Protein AF-A0A1T1AVW7-F1 (afdb_monomer_lite)

Secondary structure (DSSP, 8-state):
-HHHHHHHHHHHHHHHHHHHHHHHS---S-HHHHHHHHHHHHHHHHHHHHHHHHHT-HHHHHHHHHHHHHHHHHHHHHGGG-HHHHHHHHHHHHHHHHHHHHHHHHH---HHHHHHHHHHHHHHT--------

Organism: Rhodoferax fermentans (NCBI:txid28066)

InterPro domains:
  IPR020206 Uncharacterised protein family, VP2110 [PF10952] (5-125)

Foldseek 3Di:
DVVLVVVLVVLLVVLVVVLVCCVVDDDDDCLVPLLVSLVVNLVSLVVVLVVCVVVVVLLVNLLSLLVNLVSLLVQCVPCPPPPSNNVSSVVSNVVSLVVLVVSCVPPNDDPSSVVSNVSVVVSVPPPPPDDDD

pLDDT: mean 83.64, std 16.18, range [38.03, 97.25]

Radius of gyration: 15.59 Å; chains: 1; bounding box: 30×38×43 Å

Structure (mmCIF, N/CA/C/O backbone):
data_AF-A0A1T1AVW7-F1
#
_entry.id   AF-A0A1T1AVW7-F1
#
loop_
_atom_site.group_PDB
_atom_site.id
_atom_site.type_symbol
_atom_site.label_atom_id
_atom_site.label_alt_id
_atom_site.label_comp_id
_atom_site.label_asym_id
_atom_site.label_entity_id
_atom_site.label_seq_id
_atom_site.pdbx_PDB_ins_code
_atom_site.Cartn_x
_atom_site.Cartn_y
_atom_site.Cartn_z
_atom_site.occupancy
_atom_site.B_iso_or_equiv
_atom_site.auth_seq_id
_atom_site.auth_comp_id
_atom_site.auth_asym_id
_atom_site.auth_atom_id
_atom_site.pdbx_PDB_model_num
ATOM 1 N N . MET A 1 1 ? -9.276 15.306 3.696 1.00 61.12 1 MET A N 1
ATOM 2 C CA . MET A 1 1 ? -9.347 13.920 3.177 1.00 61.12 1 MET A CA 1
ATOM 3 C C . MET A 1 1 ? -9.402 13.835 1.647 1.00 61.12 1 MET A C 1
ATOM 5 O O . MET A 1 1 ? -8.569 13.133 1.092 1.00 61.12 1 MET A O 1
ATOM 9 N N . ALA A 1 2 ? -10.314 14.533 0.948 1.00 66.44 2 ALA A N 1
ATOM 10 C CA . ALA A 1 2 ? -10.450 14.419 -0.519 1.00 66.44 2 ALA A CA 1
ATOM 11 C C . ALA A 1 2 ? -9.166 14.770 -1.306 1.00 66.44 2 ALA A C 1
ATOM 13 O O . ALA A 1 2 ? -8.813 14.072 -2.256 1.00 66.44 2 ALA A O 1
ATOM 14 N N . ASP A 1 3 ? -8.434 15.796 -0.868 1.00 77.25 3 ASP A N 1
ATOM 15 C CA . ASP A 1 3 ? -7.221 16.250 -1.560 1.00 77.25 3 ASP A CA 1
ATOM 16 C C . ASP A 1 3 ? -6.092 15.202 -1.505 1.00 77.25 3 ASP A C 1
ATOM 18 O O . ASP A 1 3 ? -5.473 14.900 -2.524 1.00 77.25 3 ASP A O 1
ATOM 22 N N . SER A 1 4 ? -5.896 14.544 -0.356 1.00 78.75 4 SER A N 1
ATOM 23 C CA . SER A 1 4 ? -4.845 13.533 -0.152 1.00 78.75 4 SER A CA 1
ATOM 24 C C . SER A 1 4 ? -5.055 12.270 -0.999 1.00 78.75 4 SER A C 1
ATOM 26 O O . SER A 1 4 ? -4.104 11.719 -1.554 1.00 78.75 4 SER A O 1
ATOM 28 N N . GLN A 1 5 ? -6.306 11.826 -1.160 1.00 80.75 5 GLN A N 1
ATOM 29 C CA . GLN A 1 5 ? -6.638 10.696 -2.040 1.00 80.75 5 GLN A CA 1
ATOM 30 C C . GLN A 1 5 ? -6.403 11.036 -3.523 1.00 80.75 5 GLN A C 1
ATOM 32 O O . GLN A 1 5 ? -5.954 10.186 -4.306 1.00 80.75 5 GLN A O 1
ATOM 37 N N . GLY A 1 6 ? -6.668 12.288 -3.913 1.00 83.75 6 GLY A N 1
ATOM 38 C CA . GLY A 1 6 ? -6.378 12.801 -5.251 1.00 83.75 6 GLY A CA 1
ATOM 39 C C . GLY A 1 6 ? -4.878 12.815 -5.559 1.00 83.75 6 GLY A C 1
ATOM 40 O O . GLY A 1 6 ? -4.459 12.348 -6.624 1.00 83.75 6 GLY A O 1
ATOM 41 N N . GLU A 1 7 ? -4.062 13.278 -4.613 1.00 86.06 7 GLU A N 1
ATOM 42 C CA . GLU A 1 7 ? -2.599 13.297 -4.733 1.00 86.06 7 GLU A CA 1
ATOM 43 C C . GLU A 1 7 ? -2.001 11.893 -4.861 1.00 86.06 7 GLU A C 1
ATOM 45 O O . GLU A 1 7 ? -1.186 11.652 -5.757 1.00 86.06 7 GLU A O 1
ATOM 50 N N . ILE A 1 8 ? -2.467 10.948 -4.042 1.00 89.50 8 ILE A N 1
ATOM 51 C CA . ILE A 1 8 ? -2.075 9.534 -4.105 1.00 89.50 8 ILE A CA 1
ATOM 52 C C . ILE A 1 8 ? -2.396 8.923 -5.474 1.00 89.50 8 ILE A C 1
ATOM 54 O O . ILE A 1 8 ? -1.555 8.255 -6.088 1.00 89.50 8 ILE A O 1
ATOM 58 N N . SER A 1 9 ? -3.606 9.168 -5.981 1.00 87.50 9 SER A N 1
ATOM 59 C CA . SER A 1 9 ? -4.040 8.659 -7.286 1.00 87.50 9 SER A CA 1
ATOM 60 C C . SER A 1 9 ? -3.183 9.222 -8.422 1.00 87.50 9 SER A C 1
ATOM 62 O O . SER A 1 9 ? -2.832 8.509 -9.370 1.00 87.50 9 SER A O 1
ATOM 64 N N . LEU A 1 10 ? -2.812 10.501 -8.324 1.00 88.06 10 LEU A N 1
ATOM 65 C CA . LEU A 1 10 ? -1.929 11.157 -9.280 1.00 88.06 10 LEU A CA 1
ATOM 66 C C . LEU A 1 10 ? -0.505 10.596 -9.218 1.00 88.06 10 LEU A C 1
ATOM 68 O O . LEU A 1 10 ? 0.074 10.321 -10.271 1.00 88.06 10 LEU A O 1
ATOM 72 N N . ALA A 1 11 ? 0.058 10.401 -8.026 1.00 87.81 11 ALA A N 1
ATOM 73 C CA . ALA A 1 11 ? 1.392 9.831 -7.874 1.00 87.81 11 ALA A CA 1
ATOM 74 C C . ALA A 1 11 ? 1.466 8.396 -8.394 1.00 87.81 11 ALA A C 1
ATOM 76 O O . ALA A 1 11 ? 2.404 8.067 -9.121 1.00 87.81 11 ALA A O 1
ATOM 77 N N . PHE A 1 12 ? 0.446 7.574 -8.128 1.00 87.19 12 PHE A N 1
ATOM 78 C CA . PHE A 1 12 ? 0.390 6.220 -8.675 1.00 87.19 12 PHE A CA 1
ATOM 79 C C . PHE A 1 12 ? 0.405 6.256 -10.204 1.00 87.19 12 PHE A C 1
ATOM 81 O O . PHE A 1 12 ? 1.217 5.585 -10.839 1.00 87.19 12 PHE A O 1
ATOM 88 N N . ARG A 1 13 ? -0.438 7.108 -10.803 1.00 88.75 13 ARG A N 1
ATOM 89 C CA . ARG A 1 13 ? -0.488 7.275 -12.259 1.00 88.75 13 ARG A CA 1
ATOM 90 C C . ARG A 1 13 ? 0.850 7.746 -12.823 1.00 88.75 13 ARG A C 1
ATOM 92 O O . ARG A 1 13 ? 1.270 7.236 -13.856 1.00 88.75 13 ARG A O 1
ATOM 99 N N . ARG A 1 14 ? 1.532 8.686 -12.160 1.00 87.69 14 ARG A N 1
ATOM 100 C CA . ARG A 1 14 ? 2.864 9.157 -12.573 1.00 87.69 14 ARG A CA 1
ATOM 101 C C . ARG A 1 14 ? 3.878 8.018 -12.578 1.00 87.69 14 ARG A C 1
ATOM 103 O O . ARG A 1 14 ? 4.560 7.848 -13.584 1.00 87.69 14 ARG A O 1
ATOM 110 N N . CYS A 1 15 ? 3.928 7.210 -11.520 1.00 86.31 15 CYS A N 1
ATOM 111 C CA . CYS A 1 15 ? 4.861 6.086 -11.460 1.00 86.31 15 CYS A CA 1
ATOM 112 C C . CYS A 1 15 ? 4.526 5.000 -12.468 1.00 86.31 15 CYS A C 1
ATOM 114 O O . CYS A 1 15 ? 5.418 4.517 -13.155 1.00 86.31 15 CYS A O 1
ATOM 116 N N . HIS A 1 16 ? 3.248 4.682 -12.639 1.00 87.06 16 HIS A N 1
ATOM 117 C CA . HIS A 1 16 ? 2.819 3.713 -13.636 1.00 87.06 16 HIS A CA 1
ATOM 118 C C . HIS A 1 16 ? 3.157 4.168 -15.067 1.00 87.06 16 HIS A C 1
ATOM 120 O O . HIS A 1 16 ? 3.689 3.393 -15.855 1.00 87.06 16 HIS A O 1
ATOM 126 N N . MET A 1 17 ? 2.936 5.442 -15.404 1.00 85.56 17 MET A N 1
ATOM 127 C CA . MET A 1 17 ? 3.312 5.995 -16.713 1.00 85.56 17 MET A CA 1
ATOM 128 C C . MET A 1 17 ? 4.836 6.047 -16.916 1.00 85.56 17 MET A C 1
ATOM 130 O O . MET A 1 17 ? 5.330 5.737 -18.003 1.00 85.56 17 MET A O 1
ATOM 134 N N . ALA A 1 18 ? 5.600 6.421 -15.886 1.00 84.88 18 ALA A N 1
ATOM 135 C CA . ALA A 1 18 ? 7.063 6.415 -15.940 1.00 84.88 18 ALA A CA 1
ATOM 136 C C . ALA A 1 18 ? 7.607 4.991 -16.144 1.00 84.88 18 ALA A C 1
ATOM 138 O O . ALA A 1 18 ? 8.516 4.776 -16.944 1.00 84.88 18 ALA A O 1
ATOM 139 N N . TRP A 1 19 ? 6.989 4.006 -15.495 1.00 82.00 19 TRP A N 1
ATOM 140 C CA . TRP A 1 19 ? 7.289 2.594 -15.685 1.00 82.00 19 TRP A CA 1
ATOM 141 C C . TRP A 1 19 ? 6.958 2.128 -17.113 1.00 82.00 19 TRP A C 1
ATOM 143 O O . TRP A 1 19 ? 7.827 1.574 -17.790 1.00 82.00 19 TRP A O 1
ATOM 153 N N . GLN A 1 20 ? 5.766 2.440 -17.635 1.00 82.00 20 GLN A N 1
ATOM 154 C CA . GLN A 1 20 ? 5.381 2.097 -19.011 1.00 82.00 20 GLN A CA 1
ATOM 155 C C . GLN A 1 20 ? 6.319 2.713 -20.057 1.00 82.00 20 GLN A C 1
ATOM 157 O O . GLN A 1 20 ? 6.724 2.034 -20.999 1.00 82.00 20 GLN A O 1
ATOM 162 N N . THR A 1 21 ? 6.707 3.981 -19.899 1.00 77.56 21 THR A N 1
ATOM 163 C CA . THR A 1 21 ? 7.647 4.633 -20.828 1.00 77.56 21 THR A CA 1
ATOM 164 C C . THR A 1 21 ? 9.053 4.040 -20.733 1.00 77.56 21 THR A C 1
ATOM 166 O O . THR A 1 21 ? 9.701 3.862 -21.765 1.00 77.56 21 THR A O 1
ATOM 169 N N . ALA A 1 22 ? 9.506 3.653 -19.535 1.00 73.81 22 ALA A N 1
ATOM 170 C CA . ALA A 1 22 ? 10.763 2.932 -19.355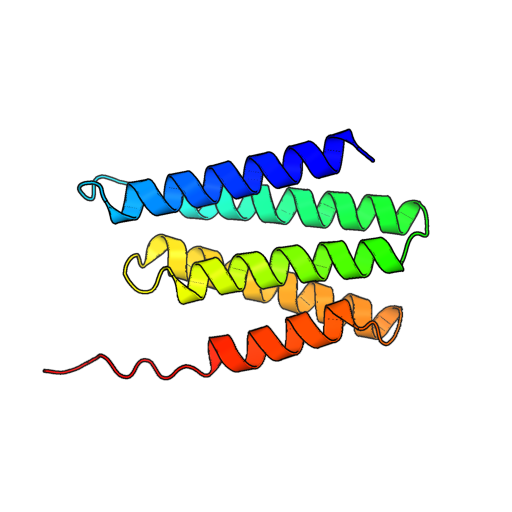 1.00 73.81 22 ALA A CA 1
ATOM 171 C C . ALA A 1 22 ? 10.766 1.556 -20.048 1.00 73.81 22 ALA A C 1
ATOM 173 O O . ALA A 1 22 ? 11.802 1.152 -20.572 1.00 73.81 22 ALA A O 1
ATOM 174 N N . HIS A 1 23 ? 9.617 0.879 -20.124 1.00 69.88 23 HIS A N 1
ATOM 175 C CA . HIS A 1 23 ? 9.485 -0.420 -20.796 1.00 69.88 23 HIS A CA 1
ATOM 176 C C . HIS A 1 23 ? 9.470 -0.322 -22.329 1.00 69.88 23 HIS A C 1
ATOM 178 O O . HIS A 1 23 ? 9.869 -1.268 -23.003 1.00 69.88 23 HIS A O 1
ATOM 184 N N . HIS A 1 24 ? 9.042 0.813 -22.892 1.00 64.56 24 HIS A N 1
ATOM 185 C CA . HIS A 1 24 ? 8.870 0.982 -24.344 1.00 64.56 24 HIS A CA 1
ATOM 186 C C . HIS A 1 24 ? 9.929 1.888 -25.004 1.00 64.56 24 HIS A C 1
ATOM 188 O O . HIS A 1 24 ? 9.916 2.044 -26.225 1.00 64.56 24 HIS A O 1
ATOM 194 N N . GLY A 1 25 ? 10.834 2.507 -24.233 1.00 56.81 25 GLY A N 1
ATOM 195 C CA . GLY A 1 25 ? 11.805 3.492 -24.727 1.00 56.81 25 GLY A CA 1
ATOM 196 C C . GLY A 1 25 ? 13.276 3.074 -24.559 1.00 56.81 25 GLY A C 1
ATOM 197 O O . GLY A 1 25 ? 13.609 2.391 -23.587 1.00 56.81 25 GLY A O 1
ATOM 198 N N . PRO A 1 26 ? 14.188 3.521 -25.452 1.00 52.78 26 PRO A N 1
ATOM 199 C CA . PRO A 1 26 ? 15.607 3.176 -25.381 1.00 52.78 26 PRO A CA 1
ATOM 200 C C . PRO A 1 26 ? 16.225 3.568 -24.029 1.00 52.78 26 PRO A C 1
ATOM 202 O O . PRO A 1 26 ? 15.943 4.626 -23.458 1.00 52.78 26 PRO A O 1
ATOM 205 N N . SER A 1 27 ? 17.032 2.656 -23.492 1.00 54.75 27 SER A N 1
ATOM 206 C CA . SER A 1 27 ? 17.607 2.679 -22.146 1.00 54.75 27 SER A CA 1
ATOM 207 C C . SER A 1 27 ? 18.691 3.751 -22.003 1.00 54.75 27 SER A C 1
ATOM 209 O O . SER A 1 27 ? 19.878 3.464 -22.124 1.00 54.75 27 SER A O 1
ATOM 211 N N . ALA A 1 28 ? 18.310 4.999 -21.741 1.00 44.09 28 ALA A N 1
ATOM 212 C CA . ALA A 1 28 ? 19.254 6.048 -21.366 1.00 44.09 28 ALA A CA 1
ATOM 213 C C . ALA A 1 28 ? 18.901 6.592 -19.972 1.00 44.09 28 ALA A C 1
ATOM 215 O O . ALA A 1 28 ? 17.925 7.316 -19.819 1.00 44.09 28 ALA A O 1
ATOM 216 N N . HIS A 1 29 ? 19.705 6.191 -18.976 1.00 48.34 29 HIS A N 1
ATOM 217 C CA . HIS A 1 29 ? 19.840 6.766 -17.623 1.00 48.34 29 HIS A CA 1
ATOM 218 C C . HIS A 1 29 ? 18.534 6.970 -16.827 1.00 48.34 29 HIS A C 1
ATOM 220 O O . HIS A 1 29 ? 17.980 8.065 -16.801 1.00 48.34 29 HIS A O 1
ATOM 226 N N . ARG A 1 30 ? 18.059 5.923 -16.130 1.00 53.94 30 ARG A N 1
ATOM 227 C CA . ARG A 1 30 ? 16.800 5.953 -15.350 1.00 53.94 30 ARG A CA 1
ATOM 228 C C . ARG A 1 30 ? 16.891 5.422 -13.909 1.00 53.94 30 ARG A C 1
ATOM 230 O O . ARG A 1 30 ? 15.855 5.178 -13.301 1.00 53.94 30 ARG A O 1
ATOM 237 N N . THR A 1 31 ? 18.085 5.296 -13.333 1.00 51.41 31 THR A N 1
ATOM 238 C CA . THR A 1 31 ? 18.257 4.716 -11.988 1.00 51.41 31 THR A CA 1
ATOM 239 C C . THR A 1 31 ? 17.617 5.554 -10.873 1.00 51.41 31 THR A C 1
ATOM 241 O O . THR A 1 31 ? 17.007 4.983 -9.977 1.00 51.41 31 THR A O 1
ATOM 244 N N . SER A 1 32 ? 17.693 6.893 -10.920 1.00 62.34 32 SER A N 1
ATOM 245 C CA . SER A 1 32 ? 17.123 7.744 -9.854 1.00 62.34 32 SER A CA 1
ATOM 246 C C . SER A 1 32 ? 15.598 7.889 -9.937 1.00 62.34 32 SER A C 1
ATOM 248 O O . SER A 1 32 ? 14.926 7.993 -8.918 1.00 62.34 32 SER A O 1
ATOM 250 N N . GLY A 1 33 ? 15.020 7.827 -11.141 1.00 81.62 33 GLY A N 1
ATOM 251 C CA . GLY A 1 33 ? 13.592 8.095 -11.335 1.00 81.62 33 GLY A CA 1
ATOM 252 C C . GLY A 1 33 ? 12.664 7.012 -10.778 1.00 81.62 33 GLY A C 1
ATOM 253 O O . GLY A 1 33 ? 11.576 7.331 -10.303 1.00 81.62 33 GLY A O 1
ATOM 254 N N . ALA A 1 34 ? 13.072 5.738 -10.826 1.00 86.81 34 ALA A N 1
ATOM 255 C CA . ALA A 1 34 ? 12.251 4.632 -10.325 1.00 86.81 34 ALA A CA 1
ATOM 256 C C . ALA A 1 34 ? 12.129 4.665 -8.794 1.00 86.81 34 ALA A C 1
ATOM 258 O O . ALA A 1 34 ? 11.021 4.593 -8.258 1.00 86.81 34 ALA A O 1
ATOM 259 N N . GLU A 1 35 ? 13.262 4.821 -8.101 1.00 89.69 35 GLU A N 1
ATOM 260 C CA . GLU A 1 35 ? 13.299 4.957 -6.644 1.00 89.69 35 GLU A CA 1
ATOM 261 C C . GLU A 1 35 ? 12.531 6.200 -6.195 1.00 89.69 35 GLU A C 1
ATOM 263 O O . GLU A 1 35 ? 11.601 6.074 -5.405 1.00 89.69 35 GLU A O 1
ATOM 268 N N . GLU A 1 36 ? 12.854 7.381 -6.731 1.00 90.19 36 GLU A N 1
ATOM 269 C CA . GLU A 1 36 ? 12.204 8.638 -6.337 1.00 90.19 36 GLU A CA 1
ATOM 270 C C . GLU A 1 36 ? 10.685 8.582 -6.537 1.00 90.19 36 GLU A C 1
ATOM 272 O O . GLU A 1 36 ? 9.923 9.042 -5.680 1.00 90.19 36 GLU A O 1
ATOM 277 N N . CYS A 1 37 ? 10.220 7.977 -7.636 1.00 91.25 37 CYS A N 1
ATOM 278 C CA . CYS A 1 37 ? 8.789 7.865 -7.888 1.00 91.25 37 CYS A CA 1
ATOM 279 C C . CYS A 1 37 ? 8.101 6.953 -6.870 1.00 91.25 37 CYS A C 1
ATOM 281 O O . CYS A 1 37 ? 7.107 7.351 -6.252 1.00 91.25 37 CYS A O 1
ATOM 283 N N . LEU A 1 38 ? 8.626 5.740 -6.673 1.00 93.06 38 LEU A N 1
ATOM 284 C CA . LEU A 1 38 ? 8.036 4.792 -5.729 1.00 93.06 38 LEU A CA 1
ATOM 285 C C . LEU A 1 38 ? 8.153 5.287 -4.284 1.00 93.06 38 LEU A C 1
ATOM 287 O O . LEU A 1 38 ? 7.202 5.127 -3.519 1.00 93.06 38 LEU A O 1
ATOM 291 N N . ALA A 1 39 ? 9.245 5.960 -3.926 1.00 94.25 39 ALA A N 1
ATOM 292 C CA . ALA A 1 39 ? 9.414 6.590 -2.624 1.00 94.25 39 ALA A CA 1
ATOM 293 C C . ALA A 1 39 ? 8.356 7.671 -2.382 1.00 94.25 39 ALA A C 1
ATOM 295 O O . ALA A 1 39 ? 7.702 7.650 -1.339 1.00 94.25 39 ALA A O 1
ATOM 296 N N . ASN A 1 40 ? 8.123 8.565 -3.351 1.00 93.69 40 ASN A N 1
ATOM 297 C CA . ASN A 1 40 ? 7.077 9.582 -3.239 1.00 93.69 40 ASN A CA 1
ATOM 298 C C . ASN A 1 40 ? 5.685 8.949 -3.091 1.00 93.69 40 ASN A C 1
ATOM 300 O O . ASN A 1 40 ? 4.915 9.340 -2.215 1.00 93.69 40 ASN A O 1
ATOM 304 N N . LEU A 1 41 ? 5.377 7.938 -3.909 1.00 94.62 41 LEU A N 1
ATOM 305 C CA . LEU A 1 41 ? 4.106 7.219 -3.847 1.00 94.62 41 LEU A CA 1
ATOM 306 C C . LEU A 1 41 ? 3.875 6.572 -2.473 1.00 94.62 41 LEU A C 1
ATOM 308 O O . LEU A 1 41 ? 2.793 6.702 -1.899 1.00 94.62 41 LEU A O 1
ATOM 312 N N . VAL A 1 42 ? 4.883 5.869 -1.954 1.00 96.50 42 VAL A N 1
ATOM 313 C CA . VAL A 1 42 ? 4.814 5.198 -0.651 1.00 96.50 42 VAL A CA 1
ATOM 314 C C . VAL A 1 42 ? 4.670 6.214 0.468 1.00 96.50 42 VAL A C 1
ATOM 316 O O . VAL A 1 42 ? 3.800 6.051 1.319 1.00 96.50 42 VAL A O 1
ATOM 319 N N . ASN A 1 43 ? 5.474 7.276 0.444 1.00 95.69 43 ASN A N 1
ATOM 320 C CA . ASN A 1 43 ? 5.435 8.312 1.465 1.00 95.69 43 ASN A CA 1
ATOM 321 C C . ASN A 1 43 ? 4.049 8.965 1.556 1.00 95.69 43 ASN A C 1
ATOM 323 O O . ASN A 1 43 ? 3.534 9.124 2.654 1.00 95.69 43 ASN A O 1
ATOM 327 N N . GLN A 1 44 ? 3.401 9.254 0.424 1.00 94.62 44 GLN A N 1
ATOM 328 C CA . GLN A 1 44 ? 2.048 9.820 0.429 1.00 94.62 44 GLN A CA 1
ATOM 329 C C . GLN A 1 44 ? 0.998 8.881 1.044 1.00 94.62 44 GLN A C 1
ATOM 331 O O . GLN A 1 44 ? 0.123 9.347 1.769 1.00 94.62 44 GLN A O 1
ATOM 336 N N . HIS A 1 45 ? 1.085 7.566 0.807 1.00 96.38 45 HIS A N 1
ATOM 337 C CA . HIS A 1 45 ? 0.166 6.613 1.446 1.00 96.38 45 HIS A CA 1
ATOM 338 C C . HIS A 1 45 ? 0.431 6.479 2.946 1.00 96.38 45 HIS A C 1
ATOM 340 O O . HIS A 1 45 ? -0.521 6.406 3.716 1.00 96.38 45 HIS A O 1
ATOM 346 N N . LEU A 1 46 ? 1.699 6.465 3.371 1.00 95.62 46 LEU A N 1
ATOM 347 C CA . LEU A 1 46 ? 2.040 6.407 4.795 1.00 95.62 46 LEU A CA 1
ATOM 348 C C . LEU A 1 46 ? 1.598 7.682 5.525 1.00 95.62 46 LEU A C 1
ATOM 350 O O . LEU A 1 46 ? 0.985 7.589 6.578 1.00 95.62 46 LEU A O 1
ATOM 354 N N . GLN A 1 47 ? 1.799 8.855 4.921 1.00 95.81 47 GLN A N 1
ATOM 355 C CA . GLN A 1 47 ? 1.315 10.125 5.469 1.00 95.81 47 GLN A CA 1
ATOM 356 C C . GLN A 1 47 ? -0.213 10.171 5.581 1.00 95.81 47 GLN A C 1
ATOM 358 O O . GLN A 1 47 ? -0.738 10.669 6.575 1.00 95.81 47 GLN A O 1
ATOM 363 N N . LEU A 1 48 ? -0.939 9.648 4.585 1.00 95.75 48 LEU A N 1
ATOM 364 C CA . LEU A 1 48 ? -2.394 9.537 4.682 1.00 95.75 48 LEU A CA 1
ATOM 365 C C . LEU A 1 48 ? -2.805 8.557 5.789 1.00 95.75 48 LEU A C 1
ATOM 367 O O . LEU A 1 48 ? -3.710 8.868 6.555 1.00 95.75 48 LEU A O 1
ATOM 371 N N . ALA A 1 49 ? -2.141 7.405 5.904 1.00 95.69 49 ALA A N 1
ATOM 372 C CA . ALA A 1 49 ? -2.411 6.447 6.972 1.00 95.69 49 ALA A CA 1
ATOM 373 C C . ALA A 1 49 ? -2.175 7.062 8.364 1.00 95.69 49 ALA A C 1
ATOM 375 O O . ALA A 1 49 ? -3.010 6.888 9.246 1.00 95.69 49 ALA A O 1
ATOM 376 N N . ASP A 1 50 ? -1.107 7.841 8.548 1.00 95.56 50 ASP A N 1
ATOM 377 C CA . ASP A 1 50 ? -0.838 8.543 9.809 1.00 95.56 50 ASP A CA 1
ATOM 378 C C . ASP A 1 50 ? -1.929 9.579 10.138 1.00 95.56 50 ASP A C 1
ATOM 380 O O . ASP A 1 50 ? -2.354 9.695 11.290 1.00 95.56 50 ASP A O 1
ATOM 384 N N . LEU A 1 51 ? -2.423 10.313 9.131 1.00 95.44 51 LEU A N 1
ATOM 385 C CA . LEU A 1 51 ? -3.527 11.263 9.305 1.00 95.44 51 LEU A CA 1
ATOM 386 C C . LEU A 1 51 ? -4.823 10.552 9.719 1.00 95.44 51 LEU A C 1
ATOM 388 O O . LEU A 1 51 ? -5.467 10.965 10.679 1.00 95.44 51 LEU A O 1
ATOM 392 N N . LEU A 1 52 ? -5.176 9.465 9.030 1.00 95.50 52 LEU A N 1
ATOM 393 C CA . LEU A 1 52 ? -6.366 8.663 9.330 1.00 95.50 52 LEU A CA 1
ATOM 394 C C . LEU A 1 52 ? -6.289 8.035 10.723 1.00 95.50 52 LEU A C 1
ATOM 396 O O . LEU A 1 52 ? -7.283 7.994 11.445 1.00 95.50 52 LEU A O 1
ATOM 400 N N . TYR A 1 53 ? -5.094 7.604 11.130 1.00 94.25 53 TYR A N 1
ATOM 401 C CA . TYR A 1 53 ? -4.852 7.101 12.476 1.00 94.25 53 TYR A CA 1
ATOM 402 C C . TYR A 1 53 ? -5.090 8.191 13.527 1.00 94.25 53 TYR A C 1
ATOM 404 O O . TYR A 1 53 ? -5.751 7.944 14.535 1.00 94.25 53 TYR A O 1
ATOM 412 N N . ALA A 1 54 ? -4.613 9.416 13.282 1.00 95.12 54 ALA A N 1
ATOM 413 C CA . ALA A 1 54 ? -4.863 10.555 14.166 1.00 95.12 54 ALA A CA 1
ATOM 414 C C . ALA A 1 54 ? -6.354 10.944 14.237 1.00 95.12 54 ALA A C 1
ATOM 416 O O . ALA A 1 54 ? -6.811 11.426 15.274 1.00 95.12 54 ALA A O 1
ATOM 417 N N . GLU A 1 55 ? -7.112 10.715 13.162 1.00 95.06 55 GLU A N 1
ATOM 418 C CA . GLU A 1 55 ? -8.569 10.897 13.103 1.00 95.06 55 GLU A CA 1
ATOM 419 C C . GLU A 1 55 ? -9.350 9.722 13.732 1.00 95.06 55 GLU A C 1
ATOM 421 O O . GLU A 1 55 ? -10.547 9.849 13.993 1.00 95.06 55 GLU A O 1
ATOM 426 N N . GLY A 1 56 ? -8.681 8.602 14.028 1.00 94.38 56 GLY A N 1
ATOM 427 C CA . GLY A 1 56 ? -9.279 7.392 14.598 1.00 94.38 56 GLY A CA 1
ATOM 428 C C . GLY A 1 56 ? -9.981 6.482 13.582 1.00 94.38 56 GLY A C 1
ATOM 429 O O . GLY A 1 56 ? -10.669 5.545 13.987 1.00 94.38 56 GLY A O 1
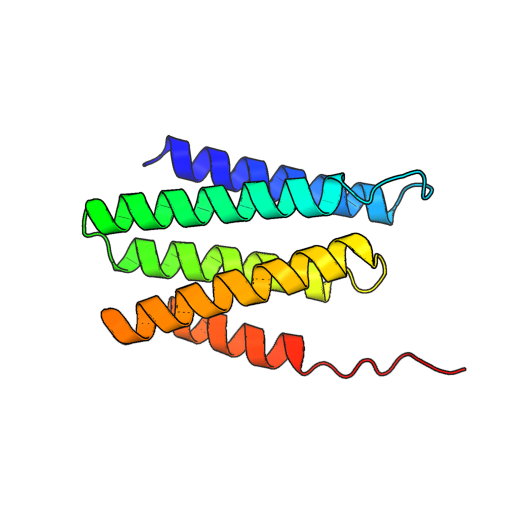ATOM 430 N N . ASP A 1 57 ? -9.813 6.726 12.279 1.00 94.81 57 ASP A N 1
ATOM 431 C CA . ASP A 1 57 ? -10.424 5.935 11.202 1.00 94.81 57 ASP A CA 1
ATOM 432 C C . ASP A 1 57 ? -9.568 4.704 10.861 1.00 94.81 57 ASP A C 1
ATOM 434 O O . ASP A 1 57 ? -8.852 4.642 9.857 1.00 94.81 57 ASP A O 1
ATOM 438 N N . MET A 1 58 ? -9.611 3.713 11.751 1.00 94.69 58 MET A N 1
ATOM 439 C CA . MET A 1 58 ? -8.766 2.518 11.672 1.00 94.69 58 MET A CA 1
ATOM 440 C C . MET A 1 58 ? -9.052 1.636 10.451 1.00 94.69 58 MET A C 1
ATOM 442 O O . MET A 1 58 ? -8.125 1.006 9.931 1.00 94.69 58 MET A O 1
ATOM 446 N N . ASP A 1 59 ? -10.295 1.620 9.968 1.00 95.31 59 ASP A N 1
ATOM 447 C CA . ASP A 1 59 ? -10.668 0.882 8.759 1.00 95.31 59 ASP A CA 1
ATOM 448 C C . ASP A 1 59 ? -9.975 1.506 7.542 1.00 95.31 59 ASP A C 1
ATOM 450 O O . ASP A 1 59 ? -9.303 0.809 6.770 1.00 95.31 59 ASP A O 1
ATOM 454 N N . GLN A 1 60 ? -10.028 2.836 7.410 1.00 95.12 60 GLN A N 1
ATOM 455 C CA . GLN A 1 60 ? -9.381 3.511 6.291 1.00 95.12 60 GLN A CA 1
ATOM 456 C C . GLN A 1 60 ? -7.846 3.470 6.384 1.00 95.12 60 GLN A C 1
ATOM 458 O O . GLN A 1 60 ? -7.183 3.392 5.340 1.00 95.12 60 GLN A O 1
ATOM 463 N N . VAL A 1 61 ? -7.261 3.466 7.593 1.00 96.69 61 VAL A N 1
ATOM 464 C CA . VAL A 1 61 ? -5.820 3.189 7.794 1.00 96.69 61 VAL A CA 1
ATOM 465 C C . VAL A 1 61 ? -5.461 1.834 7.189 1.00 96.69 61 VAL A C 1
ATOM 467 O O . VAL A 1 61 ? -4.528 1.731 6.386 1.00 96.69 61 VAL A O 1
ATOM 470 N N . ALA A 1 62 ? -6.213 0.792 7.551 1.00 97.25 62 ALA A N 1
ATOM 471 C CA . ALA A 1 62 ? -5.943 -0.566 7.110 1.00 97.25 62 ALA A CA 1
ATOM 472 C C . ALA A 1 62 ? -6.078 -0.716 5.586 1.00 97.25 62 ALA A C 1
ATOM 474 O O . ALA A 1 62 ? -5.252 -1.378 4.951 1.00 97.25 62 ALA A O 1
ATOM 475 N N . GLU A 1 63 ? -7.084 -0.077 4.985 1.00 96.62 63 GLU A N 1
ATOM 476 C CA . GLU A 1 63 ? -7.240 -0.024 3.530 1.00 96.62 63 GLU A CA 1
ATOM 477 C C . GLU A 1 63 ? -6.092 0.720 2.840 1.00 96.62 63 GLU A C 1
ATOM 479 O O . GLU A 1 63 ? -5.552 0.220 1.853 1.00 96.62 63 GLU A O 1
ATOM 484 N N . THR A 1 64 ? -5.668 1.865 3.380 1.00 96.31 64 THR A N 1
ATOM 485 C CA . THR A 1 64 ? -4.600 2.695 2.794 1.00 96.31 64 THR A CA 1
ATOM 486 C C . THR A 1 64 ? -3.261 1.960 2.781 1.00 96.31 64 THR A C 1
ATOM 488 O O . THR A 1 64 ? -2.550 1.968 1.772 1.00 96.31 64 THR A O 1
ATOM 491 N N . LEU A 1 65 ? -2.924 1.275 3.880 1.00 97.12 65 LEU A N 1
ATOM 492 C CA . LEU A 1 65 ? -1.707 0.467 3.969 1.00 97.12 65 LEU A CA 1
ATOM 493 C C . LEU A 1 65 ? -1.763 -0.757 3.041 1.00 97.12 65 LEU A C 1
ATOM 495 O O . LEU A 1 65 ? -0.764 -1.101 2.400 1.00 97.12 65 LEU A O 1
ATOM 499 N N . ALA A 1 66 ? -2.921 -1.418 2.957 1.00 97.06 66 ALA A N 1
ATOM 500 C CA . ALA A 1 66 ? -3.112 -2.573 2.084 1.00 97.06 66 ALA A CA 1
ATOM 501 C C . ALA A 1 66 ? -3.001 -2.197 0.597 1.00 97.06 66 ALA A C 1
ATOM 503 O O . ALA A 1 66 ? -2.363 -2.925 -0.169 1.00 97.06 66 ALA A O 1
ATOM 504 N N . ASP A 1 67 ? -3.576 -1.062 0.202 1.00 96.00 67 ASP A N 1
ATOM 505 C CA . ASP A 1 67 ? -3.595 -0.580 -1.180 1.00 96.00 67 ASP A CA 1
ATOM 506 C C . ASP A 1 67 ? -2.183 -0.297 -1.712 1.00 96.00 67 ASP A C 1
ATOM 508 O O . ASP A 1 67 ? -1.798 -0.823 -2.761 1.00 96.00 67 ASP A O 1
ATOM 512 N N . ILE A 1 68 ? -1.348 0.439 -0.964 1.00 96.44 68 ILE A N 1
ATOM 513 C CA . ILE A 1 68 ? 0.033 0.694 -1.407 1.00 96.44 68 ILE A CA 1
ATOM 514 C C . ILE A 1 68 ? 0.847 -0.593 -1.523 1.00 96.44 68 ILE A C 1
ATOM 516 O O . ILE A 1 68 ? 1.607 -0.761 -2.479 1.00 96.44 68 ILE A O 1
ATOM 520 N N . HIS A 1 69 ? 0.668 -1.530 -0.590 1.00 96.62 69 HIS A N 1
ATOM 521 C CA . HIS A 1 69 ? 1.356 -2.812 -0.654 1.00 96.62 69 HIS A CA 1
ATOM 522 C C . HIS A 1 69 ? 0.975 -3.574 -1.929 1.00 96.62 69 HIS A C 1
ATOM 524 O O . HIS A 1 69 ? 1.851 -4.033 -2.658 1.00 96.62 69 HIS A O 1
ATOM 530 N N . GLN A 1 70 ? -0.320 -3.649 -2.244 1.00 94.31 70 GLN A N 1
ATOM 531 C CA . GLN A 1 70 ? -0.815 -4.330 -3.442 1.00 94.31 70 GLN A CA 1
ATOM 532 C C . GLN A 1 70 ? -0.344 -3.654 -4.735 1.00 94.31 70 GLN A C 1
ATOM 534 O O . GLN A 1 70 ? 0.112 -4.345 -5.646 1.00 94.31 70 GLN A O 1
ATOM 539 N N . LYS A 1 71 ? -0.361 -2.319 -4.807 1.00 92.62 71 LYS A N 1
ATOM 540 C CA . LYS A 1 71 ? 0.176 -1.569 -5.955 1.00 92.62 71 LYS A CA 1
ATOM 541 C C . LYS A 1 71 ? 1.649 -1.879 -6.211 1.00 92.62 71 LYS A C 1
ATOM 543 O O . LYS A 1 71 ? 2.047 -2.049 -7.359 1.00 92.62 71 LYS A O 1
ATOM 548 N N . LEU A 1 72 ? 2.461 -1.991 -5.161 1.00 93.25 72 LEU A N 1
ATOM 549 C CA . LEU A 1 72 ? 3.871 -2.357 -5.302 1.00 93.25 72 LEU A CA 1
ATOM 550 C C . LEU A 1 72 ? 4.063 -3.808 -5.767 1.00 93.25 72 LEU A C 1
ATOM 552 O O . LEU A 1 72 ? 4.987 -4.077 -6.531 1.00 93.25 72 LEU A O 1
ATOM 556 N N . LEU A 1 73 ? 3.188 -4.734 -5.361 1.00 91.56 73 LEU A N 1
ATOM 557 C CA . LEU A 1 73 ? 3.201 -6.104 -5.888 1.00 91.56 73 LEU A CA 1
ATOM 558 C C . LEU A 1 73 ? 2.875 -6.143 -7.386 1.00 91.56 73 LEU A C 1
ATOM 560 O O . LEU A 1 73 ? 3.497 -6.923 -8.102 1.00 91.56 73 LEU A O 1
ATOM 564 N N . LEU A 1 74 ? 1.976 -5.275 -7.872 1.00 88.25 74 LEU A N 1
ATOM 565 C CA . LEU A 1 74 ? 1.727 -5.119 -9.312 1.00 88.25 74 LEU A CA 1
ATOM 566 C C . LEU A 1 74 ? 2.984 -4.633 -10.042 1.00 88.25 74 LEU A C 1
ATOM 568 O O . LEU A 1 74 ? 3.365 -5.223 -11.047 1.00 88.25 74 LEU A O 1
ATOM 572 N N . PHE A 1 75 ? 3.694 -3.639 -9.491 1.00 86.19 75 PHE A N 1
ATOM 573 C CA . PHE A 1 75 ? 4.983 -3.223 -10.053 1.00 86.19 75 PHE A CA 1
ATOM 574 C C . PHE A 1 75 ? 5.993 -4.374 -10.098 1.00 86.19 75 PHE A C 1
ATOM 576 O O . PHE A 1 75 ? 6.704 -4.486 -11.083 1.00 86.19 75 PHE A O 1
ATOM 583 N N . ILE A 1 76 ? 6.063 -5.249 -9.090 1.00 86.75 76 ILE A N 1
ATOM 584 C CA . ILE A 1 76 ? 6.974 -6.411 -9.117 1.00 86.75 76 ILE A CA 1
ATOM 585 C C . ILE A 1 76 ? 6.552 -7.434 -10.176 1.00 86.75 76 ILE A C 1
ATOM 587 O O . ILE A 1 76 ? 7.408 -7.948 -10.895 1.00 86.75 76 ILE A O 1
ATOM 591 N N . ALA A 1 77 ? 5.255 -7.741 -10.258 1.00 83.88 77 ALA A N 1
ATOM 592 C CA . ALA A 1 77 ? 4.723 -8.699 -11.222 1.00 83.88 77 ALA A CA 1
ATOM 593 C C . ALA A 1 77 ? 4.981 -8.240 -12.663 1.00 83.88 77 ALA A C 1
ATOM 595 O O . ALA A 1 77 ? 5.388 -9.044 -13.505 1.00 83.88 77 ALA A O 1
ATOM 596 N N . ASP A 1 78 ? 4.824 -6.942 -12.918 1.00 79.38 78 ASP A N 1
ATOM 597 C CA . ASP A 1 78 ? 4.983 -6.385 -14.252 1.00 79.38 78 ASP A CA 1
ATOM 598 C C . ASP A 1 78 ? 6.449 -6.019 -14.581 1.00 79.38 78 ASP A C 1
ATOM 600 O O . ASP A 1 78 ? 6.868 -6.134 -15.732 1.00 79.38 78 ASP A O 1
ATOM 604 N N . ALA A 1 79 ? 7.280 -5.627 -13.603 1.00 61.94 79 ALA A N 1
ATOM 605 C CA . ALA A 1 79 ? 8.646 -5.124 -13.829 1.00 61.94 79 ALA A CA 1
ATOM 606 C C . ALA A 1 79 ? 9.719 -6.200 -14.062 1.00 61.94 79 ALA A C 1
ATOM 608 O O . ALA A 1 79 ? 10.910 -5.882 -14.018 1.00 61.94 79 ALA A O 1
ATOM 609 N N . THR A 1 80 ? 9.348 -7.449 -14.354 1.00 63.25 80 THR A N 1
ATOM 610 C CA . THR A 1 80 ? 10.310 -8.551 -14.573 1.00 63.25 80 THR A CA 1
ATOM 611 C C . THR A 1 80 ? 11.343 -8.277 -15.681 1.00 63.25 80 THR A C 1
ATOM 613 O O . THR A 1 80 ? 12.374 -8.950 -15.734 1.00 63.25 80 THR A O 1
ATOM 616 N N . THR A 1 81 ? 11.128 -7.256 -16.517 1.00 62.44 81 THR A N 1
ATOM 617 C CA . THR A 1 81 ? 12.053 -6.805 -17.568 1.00 62.44 81 THR A CA 1
ATOM 618 C C . THR A 1 81 ? 12.956 -5.616 -17.204 1.00 62.44 81 THR A C 1
ATOM 620 O O . THR A 1 81 ? 14.005 -5.474 -17.833 1.00 62.44 81 THR A O 1
ATOM 623 N N . ASP A 1 82 ? 12.624 -4.788 -16.201 1.00 78.38 82 ASP A N 1
ATOM 624 C CA . ASP A 1 82 ? 13.435 -3.626 -15.780 1.00 78.38 82 ASP A CA 1
ATOM 625 C C . ASP A 1 82 ? 13.926 -3.787 -14.329 1.00 78.38 82 ASP A C 1
ATOM 627 O O . ASP A 1 82 ? 13.154 -3.772 -13.363 1.00 78.38 82 ASP A O 1
ATOM 631 N N . ARG A 1 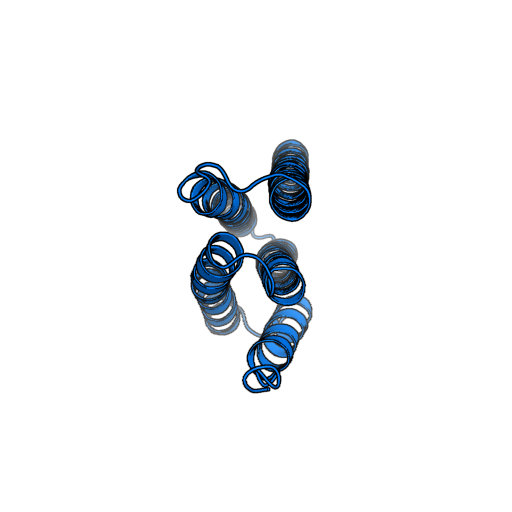83 ? 15.248 -3.956 -14.182 1.00 81.62 83 ARG A N 1
ATOM 632 C CA . ARG A 1 83 ? 15.902 -4.249 -12.900 1.00 81.62 83 ARG A CA 1
ATOM 633 C C . ARG A 1 83 ? 15.739 -3.116 -11.887 1.00 81.62 83 ARG A C 1
ATOM 635 O O . ARG A 1 83 ? 15.580 -3.419 -10.706 1.00 81.62 83 ARG A O 1
ATOM 642 N N . ASP A 1 84 ? 15.768 -1.858 -12.319 1.00 84.62 84 ASP A N 1
A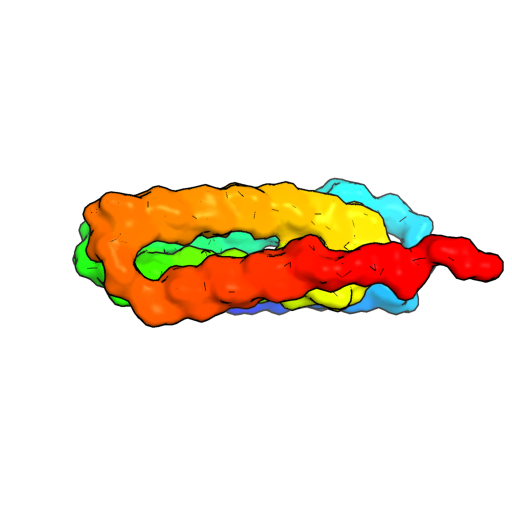TOM 643 C CA . ASP A 1 84 ? 15.760 -0.712 -11.401 1.00 84.62 84 ASP A CA 1
ATOM 644 C C . ASP A 1 84 ? 14.380 -0.565 -10.752 1.00 84.62 84 ASP A C 1
ATOM 646 O O . ASP A 1 84 ? 14.263 -0.463 -9.529 1.00 84.62 84 ASP A O 1
ATOM 650 N N . TRP A 1 85 ? 13.321 -0.675 -11.561 1.00 86.69 85 TRP A N 1
ATOM 651 C CA . TRP A 1 85 ? 11.938 -0.695 -11.080 1.00 86.69 85 TRP A CA 1
ATOM 652 C C . TRP A 1 85 ? 11.648 -1.910 -10.201 1.00 86.69 85 TRP A C 1
ATOM 654 O O . TRP A 1 85 ? 11.052 -1.757 -9.135 1.00 86.69 85 TRP A O 1
ATOM 664 N N . SER A 1 86 ? 12.119 -3.096 -10.596 1.00 85.69 86 SER A N 1
ATOM 665 C CA . SER A 1 86 ? 11.995 -4.306 -9.775 1.00 85.69 86 SER A CA 1
ATOM 666 C C . SER A 1 86 ? 12.669 -4.149 -8.410 1.00 85.69 86 SER A C 1
ATOM 668 O O . SER A 1 86 ? 12.079 -4.478 -7.380 1.00 85.69 86 SER A O 1
ATOM 670 N N . GLN A 1 87 ? 13.902 -3.637 -8.375 1.00 88.69 87 GLN A N 1
ATOM 671 C CA . GLN A 1 87 ? 14.656 -3.475 -7.134 1.00 88.69 87 GLN A CA 1
ATOM 672 C C . GLN A 1 87 ? 14.022 -2.422 -6.216 1.00 88.69 87 GLN A C 1
ATOM 674 O O . GLN A 1 87 ? 13.875 -2.675 -5.016 1.00 88.69 87 GLN A O 1
ATOM 679 N N . ALA A 1 88 ? 13.613 -1.278 -6.768 1.00 90.75 88 ALA A N 1
ATOM 680 C CA . ALA A 1 88 ? 12.926 -0.237 -6.012 1.00 90.75 88 ALA A CA 1
ATOM 681 C C . ALA A 1 88 ? 11.581 -0.744 -5.456 1.00 90.75 88 ALA A C 1
ATOM 683 O O . ALA A 1 88 ? 11.300 -0.581 -4.266 1.00 90.75 88 ALA A O 1
ATOM 684 N N . ALA A 1 89 ? 10.783 -1.447 -6.266 1.00 91.75 89 ALA A N 1
ATOM 685 C CA . ALA A 1 89 ? 9.517 -2.023 -5.819 1.00 91.75 89 ALA A CA 1
ATOM 686 C C . ALA A 1 89 ? 9.720 -3.072 -4.713 1.00 91.75 89 ALA A C 1
ATOM 688 O O . ALA A 1 89 ? 9.037 -3.014 -3.691 1.00 91.75 89 ALA A O 1
ATOM 689 N N . LEU A 1 90 ? 10.706 -3.970 -4.843 1.00 91.50 90 LEU A N 1
ATOM 690 C CA . LEU A 1 90 ? 11.047 -4.953 -3.804 1.00 91.50 90 LEU A CA 1
ATOM 691 C C . LEU A 1 90 ? 11.456 -4.295 -2.481 1.00 91.50 90 LEU A C 1
ATOM 693 O O . LEU A 1 90 ? 11.040 -4.745 -1.409 1.00 91.50 90 LEU A O 1
ATOM 697 N N . TRP A 1 91 ? 12.261 -3.232 -2.540 1.00 92.69 91 TRP A N 1
ATOM 698 C CA . TRP A 1 91 ? 12.644 -2.469 -1.354 1.00 92.69 91 TRP A CA 1
ATOM 699 C C . TRP A 1 91 ? 11.414 -1.898 -0.639 1.00 92.69 91 TRP A C 1
ATOM 701 O O . TRP A 1 91 ? 11.215 -2.136 0.556 1.00 92.69 91 TRP A O 1
ATOM 711 N N . HIS A 1 92 ? 10.537 -1.224 -1.381 1.00 94.75 92 HIS A N 1
ATOM 712 C CA . HIS A 1 92 ? 9.335 -0.608 -0.825 1.00 94.75 92 HIS A CA 1
ATOM 713 C C . HIS A 1 92 ? 8.262 -1.621 -0.391 1.00 94.75 92 HIS A C 1
ATOM 715 O O . HIS A 1 92 ? 7.546 -1.371 0.584 1.00 94.75 92 HIS A O 1
ATOM 721 N N . VAL A 1 93 ? 8.179 -2.797 -1.023 1.00 94.94 93 VAL A N 1
ATOM 722 C CA . VAL A 1 93 ? 7.319 -3.899 -0.558 1.00 94.94 93 VAL A CA 1
ATOM 723 C C . VAL A 1 93 ? 7.719 -4.343 0.840 1.00 94.94 93 VAL A C 1
ATOM 725 O O . VAL A 1 93 ? 6.845 -4.556 1.673 1.00 94.94 93 VAL A O 1
ATOM 728 N N . ARG A 1 94 ? 9.018 -4.433 1.151 1.00 94.56 94 ARG A N 1
ATOM 729 C CA . ARG A 1 94 ? 9.473 -4.811 2.503 1.00 94.56 94 ARG A CA 1
ATOM 730 C C . ARG A 1 94 ? 9.076 -3.773 3.553 1.00 94.56 94 ARG A C 1
ATOM 732 O O . ARG A 1 94 ? 8.693 -4.149 4.660 1.00 94.56 94 ARG A O 1
ATOM 739 N N . ILE A 1 95 ? 9.145 -2.488 3.204 1.00 95.25 95 ILE A N 1
ATOM 740 C CA . ILE A 1 95 ? 8.732 -1.384 4.083 1.00 95.25 95 ILE A CA 1
ATOM 741 C C . ILE A 1 95 ? 7.229 -1.469 4.365 1.00 95.25 95 ILE A C 1
ATOM 743 O O . ILE A 1 95 ? 6.819 -1.517 5.524 1.00 95.25 95 ILE A O 1
ATOM 747 N N . THR A 1 96 ? 6.410 -1.551 3.316 1.00 96.62 96 THR A N 1
ATOM 748 C CA . THR A 1 96 ? 4.946 -1.608 3.453 1.00 96.62 96 THR A CA 1
ATOM 749 C C . THR A 1 96 ? 4.483 -2.901 4.120 1.00 96.62 96 THR A C 1
ATOM 751 O O . THR A 1 96 ? 3.600 -2.861 4.967 1.00 96.62 96 THR A O 1
ATOM 754 N N . HIS A 1 97 ? 5.136 -4.034 3.852 1.00 96.38 97 HIS A N 1
ATOM 755 C CA . HIS A 1 97 ? 4.856 -5.296 4.537 1.00 96.38 97 HIS A CA 1
ATOM 756 C C . HIS A 1 97 ? 5.074 -5.188 6.049 1.00 96.38 97 HIS A C 1
ATOM 758 O O . HIS A 1 97 ? 4.249 -5.651 6.833 1.00 96.38 97 HIS A O 1
ATOM 764 N N . ARG A 1 98 ? 6.163 -4.537 6.479 1.00 95.75 98 ARG A N 1
ATOM 765 C CA . ARG A 1 98 ? 6.396 -4.276 7.903 1.00 95.75 98 ARG A CA 1
ATOM 766 C C . ARG A 1 98 ? 5.294 -3.396 8.494 1.00 95.75 98 ARG A C 1
ATOM 768 O O . ARG A 1 98 ? 4.838 -3.701 9.589 1.00 95.75 98 ARG A O 1
ATOM 775 N N . ALA A 1 99 ? 4.852 -2.358 7.783 1.00 95.88 99 ALA A N 1
ATOM 776 C CA . ALA A 1 99 ? 3.752 -1.504 8.236 1.00 95.88 99 ALA A CA 1
ATOM 777 C C . ALA A 1 99 ? 2.441 -2.296 8.421 1.00 95.88 99 ALA A C 1
ATOM 779 O O . ALA A 1 99 ? 1.777 -2.141 9.442 1.00 95.88 99 ALA A O 1
ATOM 780 N N . LEU A 1 100 ? 2.119 -3.214 7.499 1.00 97.06 100 LEU A N 1
ATOM 781 C CA . LEU A 1 100 ? 0.968 -4.119 7.629 1.00 97.06 100 LEU A CA 1
ATOM 782 C C . LEU A 1 100 ? 1.056 -5.001 8.884 1.00 97.06 100 LEU A C 1
ATOM 784 O O . LEU A 1 100 ? 0.069 -5.154 9.600 1.00 97.06 100 LEU A O 1
ATOM 788 N N . LEU A 1 101 ? 2.232 -5.578 9.157 1.00 96.31 101 LEU A N 1
ATOM 789 C CA . LEU A 1 101 ? 2.448 -6.429 10.332 1.00 96.31 101 LEU A CA 1
ATOM 790 C C . LEU A 1 101 ? 2.371 -5.642 11.644 1.00 96.31 101 LEU A C 1
ATOM 792 O O . LEU A 1 101 ? 1.805 -6.144 12.612 1.00 96.31 101 LEU A O 1
ATOM 796 N N . VAL A 1 102 ? 2.914 -4.420 11.673 1.00 95.69 102 VAL A N 1
ATOM 797 C CA . VAL A 1 102 ? 2.806 -3.521 12.832 1.00 95.69 102 VAL A CA 1
ATOM 798 C C . VAL A 1 102 ? 1.339 -3.201 13.100 1.00 95.69 102 VAL A C 1
ATOM 800 O O . VAL A 1 102 ? 0.858 -3.478 14.198 1.00 95.69 102 VAL A O 1
ATOM 803 N N . HIS A 1 103 ? 0.600 -2.758 12.079 1.00 94.19 103 HIS A N 1
ATOM 804 C CA . HIS A 1 103 ? -0.826 -2.468 12.210 1.00 94.19 103 HIS A CA 1
ATOM 805 C C . HIS A 1 103 ? -1.615 -3.681 12.726 1.00 94.19 103 HIS A C 1
ATOM 807 O O . HIS A 1 103 ? -2.393 -3.539 13.667 1.00 94.19 103 HIS A O 1
ATOM 813 N N . LEU A 1 104 ? -1.377 -4.873 12.162 1.00 94.69 104 LEU A N 1
ATOM 814 C CA . LEU A 1 104 ? -2.005 -6.123 12.605 1.00 94.69 104 LEU A CA 1
ATOM 815 C C . LEU A 1 104 ? -1.704 -6.430 14.081 1.00 94.69 104 LEU A C 1
ATOM 817 O O . LEU A 1 104 ? -2.584 -6.892 14.804 1.00 94.69 104 LEU A O 1
ATOM 821 N N . SER A 1 105 ? -0.467 -6.194 14.527 1.00 95.50 105 SER A N 1
ATOM 822 C CA . SER A 1 105 ? -0.061 -6.461 15.911 1.00 95.50 105 SER A CA 1
ATOM 823 C C . SER A 1 105 ? -0.666 -5.487 16.922 1.00 95.50 105 SER A C 1
ATOM 825 O O . SER A 1 105 ? -0.952 -5.885 18.048 1.00 95.50 105 SER A O 1
ATOM 827 N N . GLU A 1 106 ? -0.875 -4.234 16.520 1.00 94.38 106 GLU A N 1
ATOM 828 C CA . GLU A 1 106 ? -1.356 -3.164 17.398 1.00 94.38 106 GLU A CA 1
ATOM 829 C C . GLU A 1 106 ? -2.886 -3.079 17.432 1.00 94.38 106 GLU A C 1
ATOM 831 O O . GLU A 1 106 ? -3.461 -2.790 18.478 1.00 94.38 106 GLU A O 1
ATOM 836 N N . ASN A 1 107 ? -3.549 -3.368 16.309 1.00 93.12 107 ASN A N 1
ATOM 837 C CA . ASN A 1 107 ? -4.978 -3.090 16.117 1.00 93.12 107 ASN A CA 1
ATOM 838 C C . ASN A 1 107 ? -5.811 -4.351 15.849 1.00 93.12 107 ASN A C 1
ATOM 840 O O . ASN A 1 107 ? -7.039 -4.306 15.858 1.00 93.12 107 ASN A O 1
ATOM 844 N N . GLY A 1 108 ? -5.155 -5.497 15.651 1.00 90.94 108 GLY A N 1
ATOM 845 C CA . GLY A 1 108 ? -5.815 -6.763 15.370 1.00 90.94 108 GLY A CA 1
ATOM 846 C C . GLY A 1 108 ? -6.151 -6.965 13.893 1.00 90.94 108 GLY A C 1
ATOM 847 O O . GLY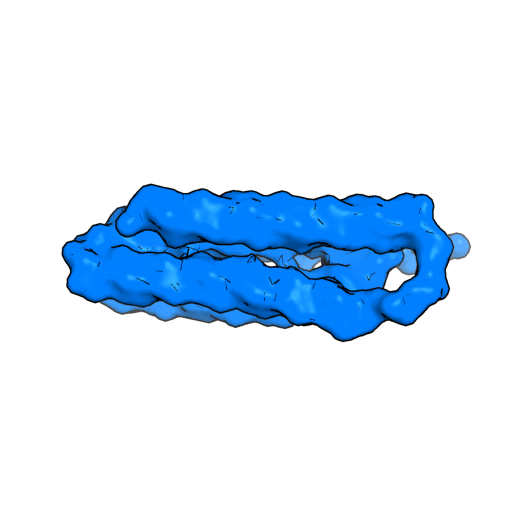 A 1 108 ? -5.616 -6.318 12.993 1.00 90.94 108 GLY A O 1
ATOM 848 N N . TRP A 1 109 ? -6.994 -7.965 13.636 1.00 91.31 109 TRP A N 1
ATOM 849 C CA . TRP A 1 109 ? -7.273 -8.452 12.287 1.00 91.31 109 TRP A CA 1
ATOM 850 C C . TRP A 1 109 ? -8.146 -7.494 11.480 1.00 91.31 109 TRP A C 1
ATOM 852 O O . TRP A 1 109 ? -9.230 -7.122 11.917 1.00 91.31 109 TRP A O 1
ATOM 862 N N . HIS A 1 110 ? -7.719 -7.218 10.245 1.00 95.25 110 HIS A N 1
ATOM 863 C CA . HIS A 1 110 ? -8.512 -6.496 9.255 1.00 95.25 110 HIS A CA 1
ATOM 864 C C . HIS A 1 110 ? -8.483 -7.214 7.888 1.00 95.25 110 HIS A C 1
ATOM 866 O O . HIS A 1 110 ? -7.399 -7.584 7.415 1.00 95.25 110 HIS A O 1
ATOM 872 N N . PRO A 1 111 ? -9.630 -7.388 7.195 1.00 95.31 111 PRO A N 1
ATOM 873 C CA . PRO A 1 111 ? -9.693 -8.139 5.937 1.00 95.31 111 PRO A CA 1
ATOM 874 C C . PRO A 1 111 ? -8.793 -7.592 4.820 1.00 95.31 111 PRO A C 1
ATOM 876 O O . PRO A 1 111 ? -8.272 -8.362 4.012 1.00 95.31 111 PRO A O 1
ATOM 879 N N . ALA A 1 112 ? -8.598 -6.270 4.744 1.00 95.88 112 ALA A N 1
ATOM 880 C CA . ALA A 1 112 ? -7.721 -5.668 3.733 1.00 95.88 112 ALA A CA 1
ATOM 881 C C . ALA A 1 112 ? -6.243 -6.036 3.957 1.00 95.88 112 ALA A C 1
ATOM 883 O O . ALA A 1 112 ? -5.546 -6.390 3.004 1.00 95.88 112 ALA A O 1
ATOM 884 N N . ILE A 1 113 ? -5.802 -6.035 5.220 1.00 96.12 113 ILE A N 1
ATOM 885 C CA . ILE A 1 113 ? -4.441 -6.408 5.622 1.00 96.12 113 ILE A CA 1
ATOM 886 C C . ILE A 1 113 ? -4.185 -7.878 5.294 1.00 96.12 113 ILE A C 1
ATOM 888 O O . ILE A 1 113 ? -3.171 -8.207 4.680 1.00 96.12 113 ILE A O 1
ATOM 892 N N . GLU A 1 114 ? -5.132 -8.762 5.621 1.00 94.31 114 GLU A N 1
ATOM 893 C CA . GLU A 1 114 ? -5.028 -10.187 5.296 1.00 94.31 114 GLU A CA 1
ATOM 894 C C . GLU A 1 114 ? -4.847 -10.418 3.794 1.00 94.31 114 GLU A C 1
ATOM 896 O O . GLU A 1 114 ? -3.933 -11.137 3.376 1.00 94.31 114 GLU A O 1
ATOM 901 N N . ARG A 1 115 ? -5.708 -9.805 2.971 1.00 94.06 115 ARG A N 1
ATOM 902 C CA . ARG A 1 115 ? -5.626 -9.937 1.511 1.00 94.06 115 ARG A CA 1
ATOM 903 C C . ARG A 1 115 ? -4.275 -9.456 0.988 1.00 94.06 115 ARG A C 1
ATOM 905 O O . ARG A 1 115 ? -3.675 -10.141 0.162 1.00 94.06 115 ARG A O 1
ATOM 912 N N . ALA A 1 116 ? -3.785 -8.318 1.481 1.00 94.44 116 ALA A N 1
ATOM 913 C CA . ALA A 1 116 ? -2.490 -7.770 1.088 1.00 94.44 116 ALA A CA 1
ATOM 914 C C . ALA A 1 116 ? -1.320 -8.693 1.476 1.00 94.44 116 ALA A C 1
ATOM 916 O O . ALA A 1 116 ? -0.480 -8.996 0.629 1.00 94.44 116 ALA A O 1
ATOM 917 N N . LEU A 1 117 ? -1.296 -9.212 2.708 1.00 93.56 117 LEU A N 1
ATOM 918 C CA . LEU A 1 117 ? -0.254 -10.142 3.162 1.00 93.56 117 LEU A CA 1
ATOM 919 C C . LEU A 1 117 ? -0.256 -11.447 2.349 1.00 93.56 117 LEU A C 1
ATOM 921 O O . LEU A 1 117 ? 0.804 -11.902 1.913 1.00 93.56 117 LEU A O 1
ATOM 925 N N . ARG A 1 118 ? -1.439 -12.020 2.077 1.00 91.38 118 ARG A N 1
ATOM 926 C CA . ARG A 1 118 ? -1.577 -13.223 1.234 1.00 91.38 118 ARG A CA 1
ATOM 927 C C . ARG A 1 118 ? -1.082 -12.984 -0.194 1.00 91.38 118 ARG A C 1
ATOM 929 O O . ARG A 1 118 ? -0.380 -13.836 -0.739 1.00 91.38 118 ARG A O 1
ATOM 936 N N . ALA A 1 119 ? -1.408 -11.836 -0.788 1.00 87.88 119 ALA A N 1
ATOM 937 C CA . ALA A 1 119 ? -0.919 -11.465 -2.116 1.00 87.88 119 ALA A CA 1
ATOM 938 C C . ALA A 1 119 ? 0.616 -11.358 -2.148 1.00 87.88 119 ALA A C 1
ATOM 940 O O . ALA A 1 119 ? 1.247 -11.818 -3.104 1.00 87.88 119 ALA A O 1
ATOM 941 N N . GLY A 1 120 ? 1.222 -10.820 -1.084 1.00 79.25 120 GLY A N 1
ATOM 942 C CA . GLY A 1 120 ? 2.676 -10.749 -0.933 1.00 79.25 120 GLY A CA 1
ATOM 943 C C . GLY A 1 120 ? 3.335 -12.128 -0.912 1.00 79.25 120 GLY A C 1
ATOM 944 O O . GLY A 1 120 ? 4.320 -12.345 -1.618 1.00 79.25 120 GLY A O 1
ATOM 945 N N . CYS A 1 121 ? 2.760 -13.091 -0.184 1.00 79.44 121 CYS A N 1
ATOM 946 C CA . CYS A 1 121 ? 3.254 -14.472 -0.179 1.00 79.44 121 CYS A CA 1
ATOM 947 C C . CYS A 1 121 ? 3.253 -15.094 -1.583 1.00 79.44 121 CYS A C 1
ATOM 949 O O . CYS A 1 121 ? 4.259 -15.670 -1.987 1.00 79.44 121 CYS A O 1
ATOM 951 N N . LEU A 1 122 ? 2.162 -14.939 -2.340 1.00 72.56 122 LEU A N 1
ATOM 952 C CA . LEU A 1 122 ? 2.038 -15.509 -3.688 1.00 72.56 122 LEU A CA 1
ATOM 953 C C . LEU A 1 122 ? 2.992 -14.852 -4.696 1.00 72.56 122 LEU A C 1
ATOM 955 O O . LEU A 1 122 ? 3.579 -15.537 -5.529 1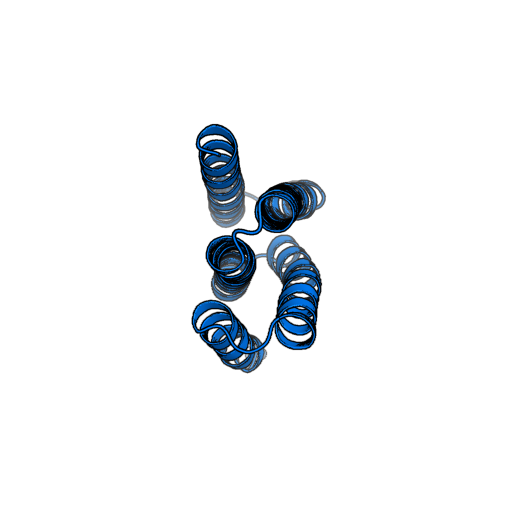.00 72.56 122 LEU A O 1
ATOM 959 N N . SER A 1 123 ? 3.178 -13.536 -4.596 1.00 66.25 123 SER A N 1
ATOM 960 C CA . SER A 1 123 ? 4.001 -12.767 -5.540 1.00 66.25 123 SER A CA 1
ATOM 961 C C . SER A 1 123 ? 5.501 -12.992 -5.331 1.00 66.25 123 SER A C 1
ATOM 963 O O . SER A 1 123 ? 6.266 -13.000 -6.290 1.00 66.25 123 SER A O 1
ATOM 965 N N . ILE A 1 124 ? 5.932 -13.214 -4.083 1.00 60.41 124 ILE A N 1
ATOM 966 C CA . ILE A 1 124 ? 7.338 -13.490 -3.736 1.00 60.41 124 ILE A CA 1
ATOM 967 C C . ILE A 1 124 ? 7.706 -14.964 -4.008 1.00 60.41 124 ILE A C 1
ATOM 969 O O . ILE A 1 124 ? 8.879 -15.285 -4.189 1.00 60.41 124 ILE A O 1
ATOM 973 N N . GLN A 1 125 ? 6.718 -15.865 -4.066 1.00 55.78 125 GLN A N 1
ATOM 974 C CA . GLN A 1 125 ? 6.918 -17.298 -4.315 1.00 55.78 125 GLN A CA 1
ATOM 975 C C . GLN A 1 125 ? 6.970 -17.695 -5.797 1.00 55.78 125 GLN A C 1
ATOM 977 O O . GLN A 1 125 ? 7.236 -18.865 -6.075 1.00 55.78 125 GLN A O 1
ATOM 982 N N . LEU A 1 126 ? 6.756 -16.775 -6.746 1.00 45.34 126 LEU A N 1
ATOM 983 C CA . LEU A 1 126 ? 6.968 -17.063 -8.166 1.00 45.34 126 LEU A CA 1
ATOM 984 C C . LEU A 1 126 ? 8.446 -17.424 -8.386 1.00 45.34 126 LEU A C 1
ATOM 986 O O . LEU A 1 126 ? 9.322 -16.572 -8.207 1.00 45.34 126 LEU A O 1
ATOM 990 N N . PRO A 1 127 ? 8.762 -18.678 -8.763 1.00 41.84 127 PRO A N 1
ATOM 991 C CA . PRO A 1 127 ? 10.122 -19.033 -9.107 1.00 41.84 127 PRO A CA 1
ATOM 992 C C . PRO A 1 127 ? 10.530 -18.173 -10.298 1.00 41.84 127 PRO A C 1
ATOM 994 O O . PRO A 1 127 ? 9.787 -18.056 -11.273 1.00 41.84 127 PRO A O 1
ATOM 997 N N . THR A 1 128 ? 11.743 -17.632 -10.256 1.00 51.00 128 THR A N 1
ATOM 998 C CA . THR A 1 128 ? 12.464 -17.147 -11.438 1.00 51.00 128 THR A CA 1
ATOM 999 C C . THR A 1 128 ? 12.795 -18.340 -12.346 1.00 51.00 128 THR A C 1
ATOM 1001 O O . THR A 1 128 ? 13.952 -18.675 -12.586 1.00 51.00 128 THR A O 1
ATOM 1004 N N . ALA A 1 129 ? 11.773 -19.028 -12.856 1.00 41.22 129 ALA A N 1
ATOM 1005 C CA . ALA A 1 129 ? 11.886 -20.087 -13.850 1.00 41.22 129 ALA A CA 1
ATOM 1006 C C . ALA A 1 129 ? 12.016 -19.462 -15.247 1.00 41.22 129 ALA A C 1
ATOM 1008 O O . ALA A 1 129 ? 11.193 -19.677 -16.126 1.00 41.22 129 ALA A O 1
ATOM 1009 N N . ALA A 1 130 ? 13.045 -18.634 -15.418 1.00 43.41 130 ALA A N 1
ATOM 1010 C CA . ALA A 1 130 ? 13.523 -18.158 -16.712 1.00 43.41 130 ALA A CA 1
ATOM 1011 C C . ALA A 1 130 ? 14.971 -17.664 -16.569 1.00 43.41 130 ALA A C 1
ATOM 1013 O O . ALA A 1 130 ? 15.297 -16.506 -16.815 1.00 43.41 130 ALA A O 1
ATOM 1014 N N . ARG A 1 131 ? 15.870 -18.548 -16.133 1.00 43.44 131 ARG A N 1
ATOM 1015 C CA . ARG A 1 131 ? 17.289 -18.455 -16.490 1.00 43.44 131 ARG A CA 1
ATOM 1016 C C . ARG A 1 131 ? 17.684 -19.797 -17.088 1.00 43.44 131 ARG A C 1
ATOM 1018 O O . ARG A 1 131 ? 17.329 -20.825 -16.523 1.00 43.44 131 ARG A O 1
ATOM 1025 N N . TRP A 1 132 ? 18.431 -19.710 -18.190 1.00 38.66 132 TRP A N 1
ATOM 1026 C CA . TRP A 1 132 ? 19.017 -20.778 -19.011 1.00 38.66 132 TRP A CA 1
ATOM 1027 C C . TRP A 1 132 ? 18.106 -21.338 -20.114 1.00 38.66 132 TRP A C 1
ATOM 1029 O O . TRP A 1 132 ? 17.333 -22.259 -19.880 1.00 38.66 132 TRP A O 1
ATOM 1039 N N . HIS A 1 133 ? 18.245 -20.790 -21.325 1.00 38.03 133 HIS A N 1
ATOM 1040 C CA . HIS A 1 133 ? 18.833 -21.501 -22.468 1.00 38.03 133 HIS A CA 1
ATOM 1041 C C . HIS A 1 133 ? 19.436 -20.504 -23.458 1.00 38.03 133 HIS A C 1
ATOM 1043 O O . HIS A 1 133 ? 18.784 -19.469 -23.714 1.00 38.03 133 HIS A O 1
#

Sequence (133 aa):
MADSQGEISLAFRRCHMAWQTAHHGPSAHRTSGAEECLANLVNQHLQLADLLYAEGDMDQVAETLADIHQKLLLFIADATTDRDWSQAALWHVRITHRALLVHLSENGWHPAIERALRAGCLSIQLPTAARWH